Protein AF-A0A960FR29-F1 (afdb_monomer)

Mean predicted aligned error: 3.61 Å

Secondary structure (DSSP, 8-state):
---------GGGHHHHH-TT---HHHHHHT-SPPPGGG-------GGGGSTT---GGGGSPPP-

Structure (mmCIF, N/CA/C/O backbone):
data_AF-A0A960FR29-F1
#
_entry.id   AF-A0A960FR29-F1
#
loop_
_atom_site.group_PDB
_atom_site.id
_atom_site.type_symbol
_atom_site.label_atom_id
_atom_site.label_alt_id
_atom_site.label_comp_id
_atom_site.label_asym_id
_atom_site.label_entity_id
_atom_site.label_seq_id
_atom_site.pdbx_PDB_ins_code
_atom_site.Cartn_x
_atom_site.Cartn_y
_atom_site.Cartn_z
_atom_site.occupancy
_atom_site.B_iso_or_equiv
_atom_site.auth_seq_id
_atom_site.auth_comp_id
_atom_site.auth_asym_id
_atom_site.auth_atom_id
_atom_site.pdbx_PDB_model_num
ATOM 1 N N . HIS A 1 1 ? -14.144 5.469 -0.048 1.00 85.75 1 HIS A N 1
ATOM 2 C CA . HIS A 1 1 ? -13.013 6.353 -0.387 1.00 85.75 1 HIS A CA 1
ATOM 3 C C . HIS A 1 1 ? -12.938 6.415 -1.909 1.00 85.75 1 HIS A C 1
ATOM 5 O O . HIS A 1 1 ? -13.305 5.427 -2.532 1.00 85.75 1 HIS A O 1
ATOM 11 N N . ASP A 1 2 ? -12.578 7.552 -2.499 1.00 91.06 2 ASP A N 1
ATOM 12 C CA . ASP A 1 2 ? -12.518 7.759 -3.960 1.00 91.06 2 ASP A CA 1
ATOM 13 C C . ASP A 1 2 ? -11.166 7.351 -4.573 1.00 91.06 2 ASP A C 1
ATOM 15 O O . ASP A 1 2 ? -11.084 7.057 -5.760 1.00 91.06 2 ASP A O 1
ATOM 19 N N . ARG A 1 3 ? -10.113 7.305 -3.749 1.00 92.12 3 ARG A N 1
ATOM 20 C CA . ARG A 1 3 ? -8.766 6.839 -4.118 1.00 92.12 3 ARG A CA 1
ATOM 21 C C . ARG A 1 3 ? -8.406 5.502 -3.472 1.00 92.12 3 ARG A C 1
ATOM 23 O O . ARG A 1 3 ? -8.914 5.188 -2.395 1.00 92.12 3 ARG A O 1
ATOM 30 N N . MET A 1 4 ? -7.465 4.790 -4.087 1.00 91.69 4 MET A N 1
ATOM 31 C CA . MET A 1 4 ? -6.869 3.545 -3.592 1.00 91.69 4 MET A CA 1
ATOM 32 C C . MET A 1 4 ? -5.348 3.544 -3.823 1.00 91.69 4 MET A C 1
ATOM 34 O O . MET A 1 4 ? -4.883 4.249 -4.722 1.00 91.69 4 MET A O 1
ATOM 38 N N . PRO A 1 5 ? -4.563 2.796 -3.028 1.00 92.31 5 PRO A N 1
ATOM 39 C CA . PRO A 1 5 ? -3.143 2.606 -3.308 1.00 92.31 5 PRO A CA 1
ATOM 40 C C . PRO A 1 5 ? -2.932 1.748 -4.565 1.00 92.31 5 PRO A C 1
ATOM 42 O O . PRO A 1 5 ? -3.759 0.894 -4.889 1.00 92.31 5 PRO A O 1
ATO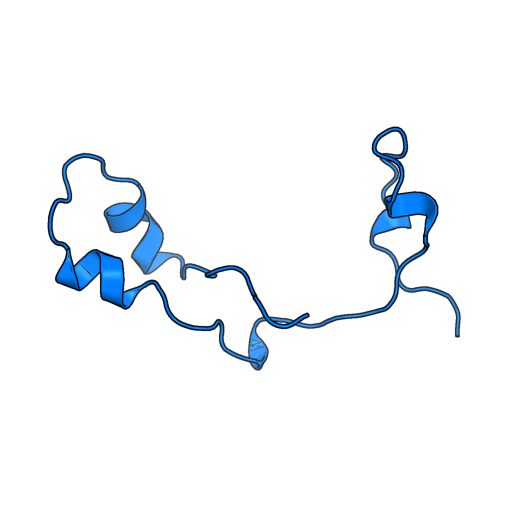M 45 N N . VAL A 1 6 ? -1.794 1.943 -5.231 1.00 94.31 6 VAL A N 1
ATOM 46 C CA . VAL A 1 6 ? -1.283 1.010 -6.244 1.00 94.31 6 VAL A CA 1
ATOM 47 C C . VAL A 1 6 ? -0.672 -0.187 -5.519 1.00 94.31 6 VAL A C 1
ATOM 49 O O . VAL A 1 6 ? 0.162 -0.013 -4.630 1.00 94.31 6 VAL A O 1
ATOM 52 N N . VAL A 1 7 ? -1.098 -1.396 -5.880 1.00 95.19 7 VAL A N 1
ATOM 53 C CA . VAL A 1 7 ? -0.579 -2.651 -5.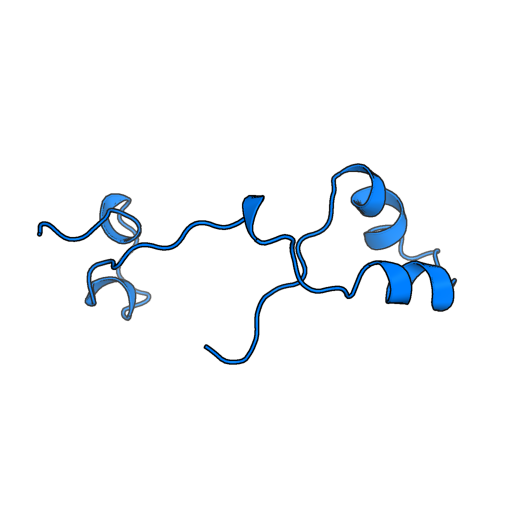321 1.00 95.19 7 VAL A CA 1
ATOM 54 C C . VAL A 1 7 ? 0.274 -3.321 -6.38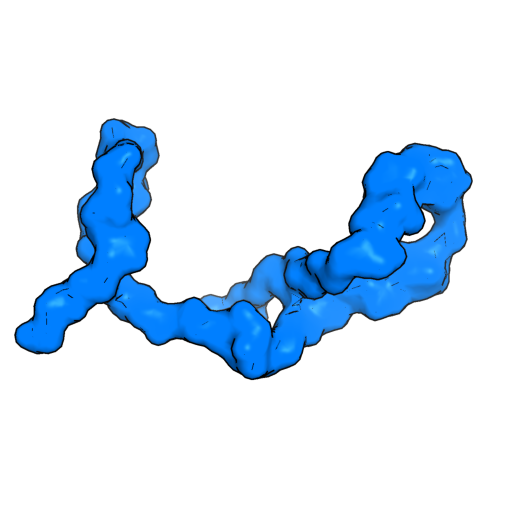9 1.00 95.19 7 VAL A C 1
ATOM 56 O O . VAL A 1 7 ? -0.249 -3.741 -7.417 1.00 95.19 7 VAL A O 1
ATOM 59 N N . LEU A 1 8 ? 1.584 -3.402 -6.151 1.00 94.75 8 LEU A N 1
ATOM 60 C CA . LEU A 1 8 ? 2.533 -3.965 -7.110 1.00 94.75 8 LEU A CA 1
ATOM 61 C C . LEU A 1 8 ? 2.654 -5.487 -6.943 1.00 94.75 8 LEU A C 1
ATOM 63 O O . LEU A 1 8 ? 2.946 -5.944 -5.828 1.00 94.75 8 LEU A O 1
ATOM 67 N N . PRO A 1 9 ? 2.488 -6.276 -8.019 1.00 92.75 9 PRO A N 1
ATOM 68 C CA . PRO A 1 9 ? 2.799 -7.697 -7.982 1.00 92.75 9 PRO A CA 1
ATOM 69 C C . PRO A 1 9 ? 4.317 -7.920 -7.813 1.00 92.75 9 PRO A C 1
ATOM 71 O O . PRO A 1 9 ? 5.104 -7.029 -8.143 1.00 92.75 9 PRO A O 1
ATOM 74 N N . PRO A 1 10 ? 4.754 -9.078 -7.279 1.00 95.19 10 PRO A N 1
ATOM 75 C CA . PRO A 1 10 ? 6.168 -9.324 -6.975 1.00 95.19 10 PRO A CA 1
ATOM 76 C C . PRO A 1 10 ? 7.137 -9.177 -8.155 1.00 95.19 10 PRO A C 1
ATOM 78 O O . PRO A 1 10 ? 8.276 -8.764 -7.966 1.00 95.19 10 PRO A O 1
ATOM 81 N N . ASP A 1 11 ? 6.691 -9.492 -9.368 1.00 94.69 11 ASP A N 1
ATOM 82 C CA . ASP A 1 11 ? 7.458 -9.354 -10.611 1.00 94.69 11 ASP A CA 1
ATOM 83 C C . ASP A 1 11 ? 7.697 -7.891 -11.025 1.00 94.69 11 ASP A C 1
ATOM 85 O 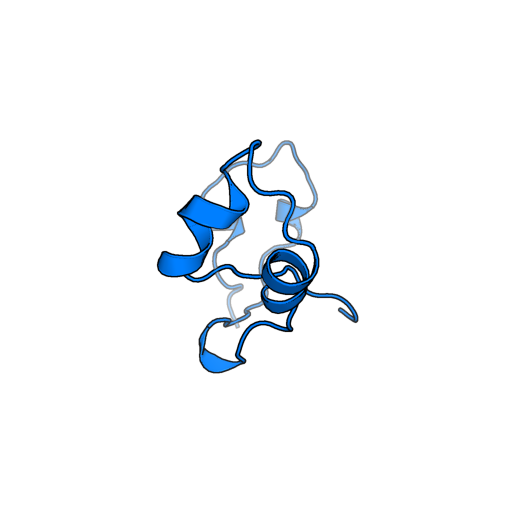O . ASP A 1 11 ? 8.654 -7.608 -11.741 1.00 94.69 11 ASP A O 1
ATOM 89 N N . ALA A 1 12 ? 6.891 -6.950 -10.529 1.00 95.75 12 ALA A N 1
ATOM 90 C CA . ALA A 1 12 ? 7.083 -5.518 -10.748 1.00 95.75 12 ALA A CA 1
ATOM 91 C C . ALA A 1 12 ? 8.026 -4.860 -9.723 1.00 95.75 12 ALA A C 1
ATOM 93 O O . ALA A 1 12 ? 8.366 -3.689 -9.874 1.00 95.75 12 ALA A O 1
ATOM 94 N N . TRP A 1 13 ? 8.454 -5.564 -8.667 1.00 97.00 13 TRP A N 1
ATOM 95 C CA . TRP A 1 13 ? 9.242 -4.948 -7.588 1.00 97.00 13 TRP A CA 1
ATOM 96 C C . TRP A 1 13 ? 10.641 -4.529 -8.030 1.00 97.00 13 TRP A C 1
ATOM 98 O O . TRP A 1 13 ? 11.092 -3.448 -7.665 1.00 97.00 13 TRP A O 1
ATOM 108 N N . GLU A 1 14 ? 11.323 -5.375 -8.800 1.00 97.19 14 GLU A N 1
ATOM 109 C CA . GLU A 1 14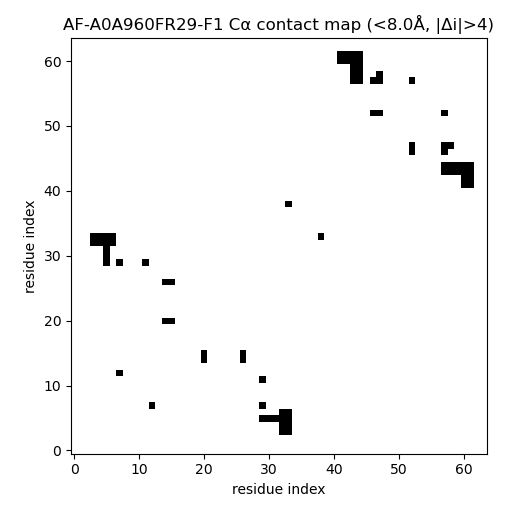 ? 12.679 -5.103 -9.283 1.00 97.19 14 GLU A CA 1
ATOM 110 C C . GLU A 1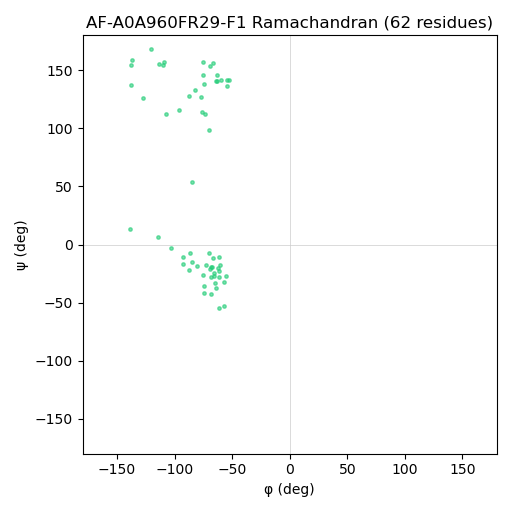 14 ? 12.732 -3.850 -10.175 1.00 97.19 14 GLU A C 1
ATOM 112 O O . GLU A 1 14 ? 13.434 -2.911 -9.794 1.00 97.19 14 GLU A O 1
ATOM 117 N N . PRO A 1 15 ? 11.937 -3.733 -11.262 1.00 96.25 15 PRO A N 1
ATOM 118 C CA . PRO A 1 15 ? 11.934 -2.513 -12.070 1.00 96.25 15 PRO A CA 1
ATOM 119 C C . PRO A 1 15 ? 11.398 -1.283 -11.321 1.00 96.25 15 PRO A C 1
ATOM 121 O O . PRO A 1 15 ? 11.740 -0.163 -11.678 1.00 96.25 15 PRO A O 1
ATOM 124 N N . TRP A 1 16 ? 10.569 -1.462 -10.286 1.00 96.81 16 TRP A N 1
ATOM 125 C CA . TRP A 1 16 ? 10.074 -0.352 -9.465 1.00 96.81 16 TRP A CA 1
ATOM 126 C C . TRP A 1 16 ? 11.126 0.215 -8.501 1.00 96.81 16 TRP A C 1
ATOM 128 O O . TRP A 1 16 ? 11.121 1.411 -8.209 1.00 96.81 16 TRP A O 1
ATOM 138 N N . LEU A 1 17 ? 11.992 -0.641 -7.954 1.00 97.00 17 LEU A N 1
ATOM 139 C CA . LEU A 1 17 ? 12.994 -0.258 -6.954 1.00 97.00 17 LEU A CA 1
ATOM 140 C C . LEU A 1 17 ? 14.346 0.120 -7.567 1.00 97.00 17 LEU A C 1
ATOM 142 O O . LEU A 1 17 ? 15.159 0.732 -6.871 1.00 97.00 17 LEU A O 1
ATOM 146 N N . ASP A 1 18 ? 14.601 -0.247 -8.822 1.00 97.38 18 ASP A N 1
ATOM 147 C CA . ASP A 1 18 ? 15.848 0.061 -9.514 1.00 97.38 18 ASP A CA 1
ATOM 148 C C . ASP A 1 18 ? 15.917 1.556 -9.897 1.00 97.38 18 ASP A C 1
ATOM 150 O O . ASP A 1 18 ? 15.180 2.008 -10.776 1.00 97.38 18 ASP A O 1
ATOM 154 N N . PRO A 1 19 ? 16.825 2.348 -9.289 1.00 96.31 19 PRO A N 1
ATOM 155 C CA . PRO A 1 19 ? 16.947 3.776 -9.579 1.00 96.31 19 PRO A CA 1
ATOM 156 C C . PRO A 1 19 ? 17.517 4.071 -10.976 1.00 96.31 19 PRO A C 1
ATOM 158 O O . PRO A 1 19 ? 17.602 5.239 -11.354 1.00 96.31 19 PRO A O 1
ATOM 161 N N . THR A 1 20 ? 17.971 3.050 -11.708 1.00 97.88 20 THR A N 1
ATOM 162 C CA . THR A 1 20 ? 18.500 3.177 -13.071 1.00 97.88 20 THR A CA 1
ATOM 163 C C . THR A 1 20 ? 17.439 2.971 -14.149 1.00 97.88 20 THR A C 1
ATOM 165 O O . THR A 1 20 ? 17.700 3.285 -15.308 1.00 97.88 20 THR A O 1
ATOM 168 N N . VAL A 1 21 ? 16.241 2.503 -13.781 1.00 97.00 21 VAL A N 1
ATOM 169 C CA . VAL A 1 21 ? 15.109 2.371 -14.703 1.00 97.00 21 VAL A CA 1
ATOM 170 C C . VAL A 1 21 ? 14.502 3.749 -14.969 1.00 97.00 21 VAL A C 1
ATOM 172 O O . VAL A 1 21 ? 13.918 4.374 -14.085 1.00 97.00 21 VAL A O 1
ATOM 175 N N . ASP A 1 22 ? 14.620 4.216 -16.212 1.00 96.00 22 ASP A N 1
ATOM 176 C CA . ASP A 1 22 ? 14.066 5.485 -16.702 1.00 96.00 22 ASP A CA 1
ATOM 177 C C . ASP A 1 22 ? 12.968 5.305 -17.770 1.00 96.00 22 ASP A C 1
ATOM 179 O O . ASP A 1 22 ? 12.452 6.287 -18.312 1.00 96.00 22 ASP A O 1
ATOM 183 N N . ASP A 1 23 ? 12.549 4.062 -18.027 1.00 97.06 23 ASP A N 1
ATOM 184 C CA . ASP A 1 23 ? 11.440 3.734 -18.924 1.00 97.06 23 ASP A CA 1
ATOM 185 C C . ASP A 1 23 ? 10.093 4.156 -18.309 1.00 97.06 23 ASP A C 1
ATOM 187 O O . ASP A 1 23 ? 9.497 3.474 -17.469 1.00 97.06 23 ASP A O 1
ATOM 191 N N . MET A 1 24 ? 9.603 5.319 -18.737 1.00 95.38 24 MET A N 1
ATOM 192 C CA . MET A 1 24 ? 8.357 5.899 -18.237 1.00 95.38 24 MET A CA 1
ATOM 193 C C . MET A 1 24 ? 7.111 5.119 -18.652 1.00 95.38 24 MET A C 1
ATOM 195 O O . MET A 1 24 ? 6.113 5.179 -17.929 1.00 95.38 24 MET A O 1
ATOM 199 N N . ASP A 1 25 ? 7.134 4.423 -19.788 1.00 97.12 25 ASP A N 1
ATOM 200 C CA . ASP A 1 25 ? 5.981 3.654 -20.260 1.00 97.12 25 ASP A CA 1
ATOM 201 C C . ASP A 1 25 ? 5.829 2.383 -19.418 1.00 97.12 25 ASP A C 1
ATOM 203 O O . ASP A 1 25 ? 4.725 2.063 -18.960 1.00 97.12 25 ASP A O 1
ATOM 207 N N . LEU A 1 26 ? 6.951 1.723 -19.113 1.00 95.06 26 LEU A N 1
ATOM 208 C CA . LEU A 1 26 ? 6.995 0.614 -18.164 1.00 95.06 26 LEU A CA 1
ATOM 209 C C . LEU A 1 26 ? 6.469 1.037 -16.786 1.00 95.06 26 LEU A C 1
ATOM 211 O O . LEU A 1 26 ? 5.548 0.406 -16.266 1.00 95.06 26 LEU A O 1
ATOM 215 N N . LEU A 1 27 ? 6.998 2.117 -16.201 1.00 95.25 27 LEU A N 1
ATOM 216 C CA . LEU A 1 27 ? 6.594 2.546 -14.856 1.00 95.25 27 LEU A CA 1
ATOM 217 C C . LEU A 1 27 ? 5.119 2.967 -14.786 1.00 95.25 27 LEU A C 1
ATOM 219 O O . LEU A 1 27 ? 4.438 2.666 -13.805 1.00 95.25 27 LEU A O 1
ATOM 223 N N . GLN A 1 28 ? 4.596 3.621 -15.829 1.00 95.69 28 GLN A N 1
ATOM 224 C CA . GLN A 1 28 ? 3.175 3.974 -15.909 1.00 95.69 28 GLN A CA 1
ATOM 225 C C . GLN A 1 28 ? 2.271 2.743 -15.993 1.00 95.69 28 GLN A C 1
ATOM 227 O O . GLN A 1 28 ? 1.171 2.768 -15.439 1.00 95.69 28 GLN A O 1
ATOM 232 N N . SER A 1 29 ? 2.729 1.659 -16.629 1.00 95.50 29 SER A N 1
ATOM 233 C CA . SER A 1 29 ? 1.948 0.422 -16.746 1.00 95.50 29 SER A CA 1
ATOM 234 C C . SER A 1 29 ? 1.611 -0.218 -15.391 1.00 95.50 29 SER A C 1
ATOM 236 O O . SER A 1 29 ? 0.608 -0.923 -15.278 1.00 95.50 29 SER A O 1
ATOM 238 N N . PHE A 1 30 ? 2.384 0.081 -14.341 1.00 95.50 30 PHE A N 1
ATOM 239 C CA . PHE A 1 30 ? 2.127 -0.389 -12.980 1.00 95.50 30 PHE A CA 1
ATOM 240 C C . PHE A 1 30 ? 1.065 0.427 -12.227 1.00 95.50 30 PHE A C 1
ATOM 242 O O . PHE A 1 30 ? 0.514 -0.051 -11.236 1.00 95.50 30 PHE A O 1
ATOM 249 N N . LEU A 1 31 ? 0.752 1.651 -12.670 1.00 94.88 31 LEU A N 1
ATOM 250 C CA . LEU A 1 31 ? -0.123 2.596 -11.963 1.00 94.88 31 LEU A CA 1
ATOM 251 C C . LEU A 1 31 ? -1.609 2.363 -12.273 1.00 94.88 31 LEU A C 1
ATOM 253 O O . LEU A 1 31 ? -2.338 3.272 -12.674 1.00 94.88 31 LEU A O 1
ATOM 257 N N . VAL A 1 32 ? -2.065 1.131 -12.073 1.00 93.12 32 VAL A N 1
ATOM 258 C CA . VAL A 1 32 ? -3.446 0.705 -12.323 1.00 93.12 32 VAL A CA 1
ATOM 259 C C . VAL A 1 32 ? -4.186 0.413 -11.010 1.00 93.12 32 VAL A C 1
ATOM 261 O O . VAL A 1 32 ? -3.553 0.086 -10.001 1.00 93.12 32 VAL A O 1
ATOM 264 N N . PRO A 1 33 ? -5.529 0.523 -10.982 1.00 92.69 33 PRO A N 1
ATOM 265 C CA . PRO A 1 33 ? -6.325 0.073 -9.843 1.00 92.69 33 PRO A CA 1
ATOM 266 C C . PRO A 1 33 ? -6.040 -1.394 -9.506 1.00 92.69 33 PRO A C 1
ATOM 268 O O . PRO A 1 33 ? -5.978 -2.238 -10.402 1.00 92.69 33 PRO A O 1
ATOM 271 N N . ALA A 1 34 ? -5.902 -1.708 -8.217 1.00 91.31 34 ALA A N 1
ATOM 272 C CA . ALA A 1 34 ? -5.724 -3.092 -7.791 1.00 91.31 34 ALA A CA 1
ATOM 273 C C . ALA A 1 34 ? -6.979 -3.928 -8.127 1.00 91.31 34 ALA A C 1
ATOM 275 O O . ALA A 1 34 ? -8.097 -3.435 -7.941 1.00 91.31 34 ALA A O 1
ATOM 276 N N . PRO A 1 35 ? -6.822 -5.187 -8.580 1.00 90.38 35 PRO A N 1
ATOM 277 C CA . PRO A 1 35 ? -7.944 -6.099 -8.776 1.00 90.38 35 PRO A CA 1
ATOM 278 C C . PRO A 1 35 ? -8.788 -6.252 -7.506 1.00 90.38 35 PRO A C 1
ATOM 280 O O . PRO A 1 35 ? -8.253 -6.322 -6.396 1.00 90.38 35 PRO A O 1
ATOM 283 N N . ASN A 1 36 ? -10.110 -6.344 -7.669 1.00 88.56 36 ASN A N 1
ATOM 284 C CA . ASN A 1 36 ? -11.045 -6.445 -6.544 1.00 88.56 36 ASN A CA 1
ATOM 285 C C . ASN A 1 36 ? -10.802 -7.701 -5.692 1.00 88.56 36 ASN A C 1
ATOM 287 O O . ASN A 1 36 ? -11.086 -7.693 -4.500 1.00 88.56 36 ASN A O 1
ATOM 291 N N . GLU A 1 37 ? -10.264 -8.773 -6.279 1.00 91.38 37 GLU A N 1
ATOM 292 C CA . GLU A 1 37 ? -9.986 -10.028 -5.577 1.00 91.38 37 GLU A CA 1
ATOM 293 C C . GLU A 1 37 ? -8.787 -9.932 -4.620 1.00 91.38 37 GLU A C 1
ATOM 295 O O . GLU A 1 37 ? -8.644 -10.779 -3.740 1.00 91.38 37 GLU A O 1
ATOM 300 N N . LEU A 1 38 ? -7.927 -8.914 -4.766 1.00 90.38 38 LEU A N 1
ATOM 301 C CA . LEU A 1 38 ? -6.748 -8.732 -3.911 1.00 90.38 38 LEU A CA 1
ATOM 302 C C . LEU A 1 38 ? -7.053 -7.995 -2.601 1.00 90.38 38 LEU A C 1
ATOM 304 O O . LEU A 1 38 ? -6.216 -8.001 -1.698 1.00 90.38 38 LEU A O 1
ATOM 308 N N . ILE A 1 39 ? -8.209 -7.332 -2.487 1.00 91.06 39 ILE A N 1
ATOM 309 C CA . ILE A 1 39 ? -8.524 -6.449 -1.358 1.00 91.06 39 ILE A CA 1
ATOM 310 C C . ILE A 1 39 ? -9.863 -6.841 -0.737 1.00 91.06 39 ILE A C 1
ATOM 312 O O . ILE A 1 39 ? -10.904 -6.836 -1.384 1.00 91.06 39 ILE A O 1
ATOM 316 N N . THR A 1 40 ? -9.843 -7.084 0.571 1.00 92.62 40 THR A N 1
ATOM 317 C CA . THR A 1 40 ? -11.043 -7.156 1.410 1.00 92.62 40 THR A CA 1
ATOM 318 C C . THR A 1 40 ? -11.048 -6.003 2.410 1.00 92.62 40 THR A C 1
ATOM 320 O O . THR A 1 40 ? -9.999 -5.446 2.736 1.00 92.62 40 THR A O 1
ATOM 323 N N . MET A 1 41 ? -12.231 -5.617 2.884 1.00 93.00 41 MET A N 1
ATOM 324 C CA . MET A 1 41 ? -12.407 -4.517 3.831 1.00 93.00 41 MET A CA 1
ATOM 325 C C . MET A 1 41 ? -13.421 -4.894 4.906 1.00 93.00 41 MET A C 1
ATOM 327 O O . MET A 1 41 ? -14.505 -5.396 4.609 1.00 93.00 41 MET A O 1
ATOM 331 N N . HIS A 1 42 ? -13.108 -4.554 6.153 1.00 95.81 42 HIS A N 1
ATOM 332 C CA . HIS A 1 42 ? -14.015 -4.653 7.292 1.00 95.81 42 HIS A CA 1
ATOM 333 C C . HIS A 1 42 ? -13.913 -3.404 8.168 1.00 95.81 42 HIS A C 1
ATOM 335 O O . HIS A 1 42 ? -12.935 -2.659 8.117 1.00 95.81 42 HIS A O 1
ATOM 341 N N . LYS A 1 43 ? -14.955 -3.143 8.963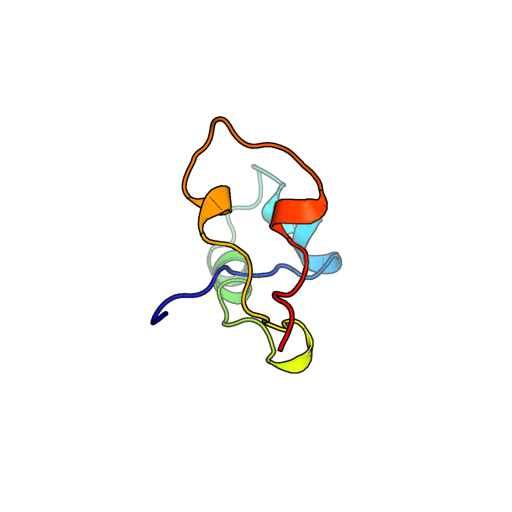 1.00 96.88 43 LYS A N 1
ATOM 342 C CA . LYS A 1 43 ? -14.950 -2.030 9.920 1.00 96.88 43 LYS A CA 1
ATOM 343 C C . LYS A 1 43 ? -14.061 -2.376 11.114 1.00 96.88 43 LYS A C 1
ATOM 345 O O . LYS A 1 43 ? -14.167 -3.480 11.639 1.00 96.88 43 LYS A O 1
ATOM 350 N N . VAL A 1 44 ? -13.270 -1.408 11.567 1.00 97.75 44 VAL A N 1
ATOM 351 C CA . VAL A 1 44 ? -12.408 -1.497 12.757 1.00 97.75 44 VAL A CA 1
ATOM 352 C C . VAL A 1 44 ? -12.788 -0.415 13.773 1.00 97.75 44 VAL A C 1
ATOM 354 O O . VAL A 1 44 ? -13.557 0.499 13.460 1.00 97.75 44 VAL A O 1
ATOM 357 N N . SER A 1 45 ? -12.271 -0.520 14.998 1.00 97.56 45 SER A N 1
ATOM 358 C CA . SER A 1 45 ? -12.507 0.467 16.059 1.00 97.56 45 SER A CA 1
ATOM 359 C C . SER A 1 45 ? -11.955 1.852 15.708 1.00 97.56 45 SER A C 1
ATOM 361 O O . SER A 1 45 ? -10.887 1.978 15.114 1.00 97.56 45 SER A O 1
ATOM 363 N N . THR A 1 46 ? -12.634 2.912 16.157 1.00 97.44 46 THR A N 1
ATOM 364 C CA . THR A 1 46 ? -12.155 4.298 16.017 1.00 97.44 46 THR A CA 1
ATOM 365 C C . THR A 1 46 ? -10.901 4.593 16.836 1.00 97.44 46 THR A C 1
ATOM 367 O O . THR A 1 46 ? -10.268 5.623 16.614 1.00 97.44 46 THR A O 1
ATOM 370 N N . GLU A 1 47 ? -10.506 3.698 17.746 1.00 97.94 47 GLU A N 1
ATOM 371 C CA . GLU A 1 47 ? -9.232 3.786 18.468 1.00 97.94 47 GLU A CA 1
ATOM 372 C C . GLU A 1 47 ? -8.022 3.871 17.521 1.00 97.94 47 GLU A C 1
ATOM 374 O O . GLU A 1 47 ? -7.024 4.505 17.868 1.00 97.94 47 GLU A O 1
ATOM 379 N N . VAL A 1 48 ? -8.117 3.321 16.301 1.00 97.88 48 VAL A N 1
ATOM 380 C CA . V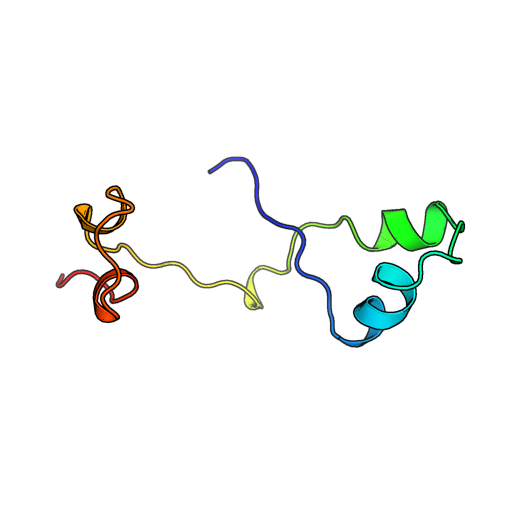AL A 1 48 ? -7.052 3.402 15.282 1.00 97.88 48 VAL A CA 1
ATOM 381 C C . VAL A 1 48 ? -6.750 4.841 14.836 1.00 97.88 48 VAL A C 1
ATOM 383 O O . VAL A 1 48 ? -5.662 5.124 14.343 1.00 97.88 48 VAL A O 1
ATOM 386 N N . ASN A 1 49 ? -7.677 5.783 15.053 1.00 98.00 49 ASN A N 1
ATOM 387 C CA . ASN A 1 49 ? -7.499 7.188 14.676 1.00 98.00 49 ASN A CA 1
ATOM 388 C C . ASN A 1 49 ? -6.400 7.893 15.495 1.00 98.00 49 ASN A C 1
ATOM 390 O O . ASN A 1 49 ? -5.899 8.942 15.088 1.00 98.00 49 ASN A O 1
ATOM 394 N N . SER A 1 50 ? -6.031 7.349 16.660 1.00 98.31 50 SER A N 1
ATOM 395 C CA . SER A 1 50 ? -4.968 7.881 17.510 1.00 98.31 50 SER A CA 1
ATOM 396 C C . SER A 1 50 ? -3.651 7.153 17.249 1.00 98.31 50 SER A C 1
ATOM 398 O O . SER A 1 50 ? -3.488 5.995 17.618 1.00 98.31 50 SER A O 1
ATOM 400 N N . VAL A 1 51 ? -2.645 7.868 16.735 1.00 97.12 51 VAL A N 1
ATOM 401 C CA . VAL A 1 51 ? -1.287 7.330 16.481 1.00 97.12 51 VAL A CA 1
ATOM 402 C C . VAL A 1 51 ? -0.549 6.828 17.734 1.00 97.12 51 VAL A C 1
ATOM 404 O O . VAL A 1 51 ? 0.523 6.229 17.636 1.00 97.12 51 VAL A O 1
ATOM 407 N N . ARG A 1 52 ? -1.078 7.113 18.931 1.00 98.06 52 ARG A N 1
ATOM 408 C CA . ARG A 1 52 ? -0.536 6.607 20.202 1.00 98.06 52 ARG A CA 1
ATOM 409 C C . ARG A 1 52 ? -0.882 5.135 20.423 1.00 98.06 52 ARG A C 1
ATOM 411 O O . ARG A 1 52 ? -0.135 4.450 21.118 1.00 98.06 52 ARG A O 1
ATOM 418 N N . ASN A 1 53 ? -1.976 4.667 19.830 1.00 98.25 53 ASN A N 1
ATOM 419 C CA . ASN A 1 53 ? -2.433 3.291 19.930 1.00 98.25 53 ASN A CA 1
ATOM 420 C C . ASN A 1 53 ? -1.653 2.435 18.916 1.00 98.25 53 ASN A C 1
ATOM 422 O O . ASN A 1 53 ? -1.478 2.836 17.767 1.00 98.25 53 ASN A O 1
ATOM 426 N N . LYS A 1 54 ? -1.142 1.274 19.344 1.00 97.50 54 LYS A N 1
ATOM 427 C CA . LYS A 1 54 ? -0.288 0.388 18.518 1.00 97.50 54 LYS A CA 1
ATOM 428 C C . LYS A 1 54 ? -0.611 -1.103 18.675 1.00 97.50 54 LYS A C 1
ATOM 430 O O . LYS A 1 54 ? 0.210 -1.943 18.316 1.00 97.50 54 LYS A O 1
ATOM 435 N N . GLY A 1 55 ? -1.742 -1.429 19.290 1.00 97.62 55 GLY A N 1
ATOM 436 C CA . GLY A 1 55 ? -2.112 -2.811 19.558 1.00 97.62 55 GLY A CA 1
ATOM 437 C C . GLY A 1 55 ? -2.593 -3.544 18.304 1.00 97.62 55 GLY A C 1
ATOM 438 O O . GLY A 1 55 ? -3.016 -2.926 17.325 1.00 97.62 55 GLY A O 1
ATOM 439 N N . ALA A 1 56 ? -2.496 -4.873 18.324 1.00 97.50 56 ALA A N 1
ATOM 440 C CA . ALA A 1 56 ? -2.921 -5.720 17.210 1.00 97.50 56 ALA A CA 1
ATOM 441 C C . ALA A 1 56 ? -4.443 -5.656 16.985 1.00 97.50 56 ALA A C 1
ATOM 443 O O . ALA A 1 56 ? -4.909 -5.785 15.860 1.00 97.50 56 ALA A O 1
ATOM 444 N N . GLU A 1 57 ? -5.213 -5.359 18.034 1.00 96.38 57 GLU A N 1
ATOM 445 C CA . GLU A 1 57 ? -6.666 -5.196 17.996 1.00 96.38 57 GLU A CA 1
ATOM 446 C C . GLU A 1 57 ? -7.144 -4.068 17.068 1.00 96.38 57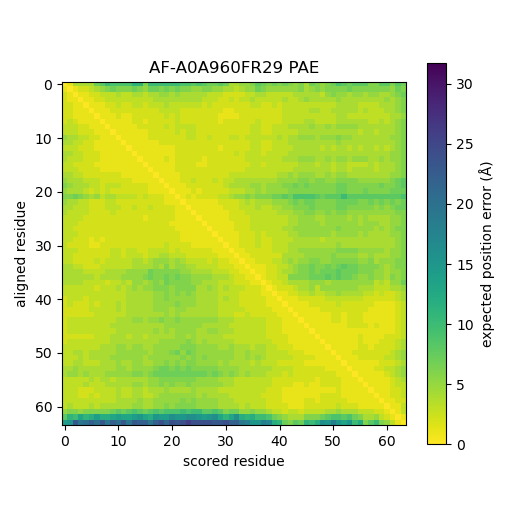 GLU A C 1
ATOM 448 O O . GLU A 1 57 ? -8.309 -4.035 16.683 1.00 96.38 57 GLU A O 1
ATOM 453 N N . LEU A 1 58 ? -6.260 -3.140 16.685 1.00 97.69 58 LEU A N 1
ATOM 454 C CA . LEU A 1 58 ? -6.613 -1.993 15.845 1.00 97.69 58 LEU A CA 1
ATOM 455 C C . LEU A 1 58 ? -6.970 -2.373 14.404 1.00 97.69 58 LEU A C 1
ATOM 457 O O . LEU A 1 58 ? -7.609 -1.580 13.712 1.00 97.69 58 LEU A O 1
ATOM 461 N N . VAL A 1 59 ? -6.563 -3.562 13.951 1.00 97.12 59 VAL A N 1
ATOM 462 C CA . VAL A 1 59 ? -6.926 -4.101 12.632 1.00 97.12 59 VAL A CA 1
ATOM 463 C C . VAL A 1 59 ? -8.016 -5.168 12.710 1.00 97.12 59 VAL A C 1
ATOM 465 O O . VAL A 1 59 ? -8.468 -5.645 11.670 1.00 97.12 59 VAL A O 1
ATOM 468 N N . GLU A 1 60 ? -8.463 -5.533 13.910 1.00 97.12 60 GLU A N 1
ATOM 469 C CA . GLU A 1 60 ? -9.479 -6.565 14.091 1.00 97.12 60 GLU A CA 1
ATOM 470 C C . GLU A 1 60 ? -10.880 -6.049 13.717 1.00 97.12 60 GLU A C 1
ATOM 472 O O . GLU A 1 60 ? -11.193 -4.868 13.930 1.00 97.12 60 GLU A O 1
ATOM 477 N N . PRO A 1 61 ? -11.757 -6.909 13.167 1.00 97.38 61 PRO A N 1
ATOM 478 C CA . PRO A 1 61 ? -13.136 -6.540 12.884 1.00 97.38 61 PRO A CA 1
ATOM 479 C C . PRO A 1 61 ? -13.899 -6.123 14.142 1.00 97.38 61 PRO A C 1
ATOM 481 O O . PRO A 1 61 ? -13.787 -6.750 15.196 1.00 97.38 61 PRO A O 1
ATOM 484 N N . LEU A 1 62 ? -14.747 -5.100 14.018 1.00 94.25 62 LEU A N 1
ATOM 485 C CA . LEU A 1 62 ? -15.714 -4.788 15.066 1.00 94.25 62 LEU A CA 1
ATOM 486 C C . LEU A 1 62 ? -16.706 -5.950 15.251 1.00 94.25 62 LEU A C 1
ATOM 488 O O . LEU A 1 62 ? -17.158 -6.520 14.251 1.00 94.25 62 LEU A O 1
ATOM 492 N N . PRO A 1 63 ? -17.094 -6.267 16.501 1.00 86.38 63 PRO A N 1
ATOM 493 C CA . PRO A 1 63 ? -18.235 -7.137 16.760 1.00 86.38 63 PRO A CA 1
ATOM 494 C C . PRO A 1 63 ? -19.475 -6.619 16.016 1.00 86.38 63 PRO A C 1
ATOM 496 O O . PRO A 1 63 ? -19.660 -5.403 15.912 1.00 86.38 63 PRO A O 1
ATOM 499 N N . GLN A 1 64 ? -20.288 -7.536 15.482 1.00 70.75 64 GLN A N 1
ATOM 500 C CA . GLN A 1 64 ? -21.561 -7.194 14.834 1.00 70.75 64 GLN A CA 1
ATOM 501 C C . GLN A 1 64 ? -22.565 -6.590 15.815 1.00 70.75 64 GLN A C 1
ATOM 503 O O . GLN A 1 64 ? -22.622 -7.069 16.971 1.00 70.75 64 GLN A O 1
#

Foldseek 3Di:
DPDDDQDADPVCPVLVPDPPNPPPVSVVVSPDDDDPVVDDDADADPVLVDPVDDDPSRRPHDDD

Solvent-accessible surface area (backbone atoms only — not comparable to full-atom values): 4482 Å² total; per-residue (Å²): 129,97,75,79,73,68,65,78,58,81,87,50,46,61,70,68,69,40,89,82,64,77,60,61,68,64,59,55,68,60,73,44,82,56,61,73,92,81,61,87,88,78,61,49,54,74,65,58,78,40,88,86,60,81,61,79,68,48,77,37,69,56,83,132

Radius of gyration: 16.88 Å; Cα contacts (8 Å, |Δi|>4): 39; chains: 1; bounding box: 40×18×40 Å

Nearest PDB structures (foldseek):
  8d2m-assembly1_A  TM=8.275E-01  e=2.992E-01  Escherichia coli
  8d2m-assembly2_B  TM=7.705E-01  e=7.415E-01  Escherichia coli

pLDDT: mean 94.7, std 4.17, range [70.75, 98.31]

Sequence (64 aa):
HDRMPVVLPPDAWEPWLDPTVDDMDLLQSFLVPAPNELITMHKVSTEVNSVRNKGAELVEPLPQ